Protein AF-A0A349FCL3-F1 (afdb_monomer)

Sequence (94 aa):
HYLMVVPFSYGFQGIMMMLVSGLNALHQPMKAFQWSAMRLFLFTLPLAWLGGIILGVEGVFFGIAAGNILGGILSYLFAIRLRQQYQHIANSHS

Secondary structure (DSSP, 8-state):
--TTHHHHHHHHHHHHHHHHHHHHHTT-HHHHHHHHHHIIIIIIHHHHHHHHHHHHHHHHHHHHHHHHHHHHHHHHHHHHHHHHHHHHHHHHT-

pLDDT: mean 88.57, std 10.56, range [48.66, 95.69]

Radius of gyration: 15.88 Å; Cα contacts (8 Å, |Δi|>4): 98; chains: 1; bounding box: 39×22×50 Å

Nearest PDB structures (foldseek):
  6idr-assembly1_A  TM=8.324E-01  e=1.038E-03  Vibrio cholerae
  6ids-assembly1_A  TM=8.703E-01  e=1.699E-03  Vibrio cholerae

Structure (mmCIF, N/CA/C/O backbone):
data_AF-A0A349FCL3-F1
#
_entry.id   AF-A0A349FCL3-F1
#
loop_
_atom_site.group_PDB
_atom_site.id
_atom_site.type_symbol
_atom_site.label_atom_id
_atom_site.label_alt_id
_atom_site.label_comp_id
_atom_site.label_asym_id
_atom_site.label_entity_id
_atom_site.label_seq_id
_atom_site.pdbx_PDB_ins_code
_atom_site.Cartn_x
_atom_site.Cartn_y
_atom_site.Cartn_z
_atom_site.occupancy
_atom_site.B_iso_or_equiv
_atom_site.auth_seq_id
_atom_site.auth_comp_id
_atom_site.auth_asym_id
_atom_site.auth_atom_id
_atom_site.pdbx_PDB_model_num
ATOM 1 N N . HIS A 1 1 ? 17.435 7.706 -12.734 1.00 51.62 1 HIS A N 1
ATOM 2 C CA . HIS A 1 1 ? 16.204 8.174 -12.057 1.00 51.62 1 HIS A CA 1
ATOM 3 C C . HIS A 1 1 ? 15.289 6.993 -11.657 1.00 51.62 1 HIS A C 1
ATOM 5 O O . HIS A 1 1 ? 14.077 7.074 -11.784 1.00 51.62 1 HIS A O 1
ATOM 11 N N . TYR A 1 2 ? 15.870 5.886 -11.163 1.00 48.66 2 TYR A N 1
ATOM 12 C CA . TYR A 1 2 ? 15.177 4.631 -10.794 1.00 48.66 2 TYR A CA 1
ATOM 13 C C . TYR A 1 2 ? 15.198 4.380 -9.270 1.00 48.66 2 TYR A C 1
ATOM 15 O O . TYR A 1 2 ? 14.363 3.674 -8.713 1.00 48.66 2 TYR A O 1
ATOM 23 N N . LEU A 1 3 ? 16.151 5.020 -8.583 1.00 54.22 3 LEU A N 1
ATOM 24 C CA . LEU A 1 3 ? 16.475 4.806 -7.174 1.00 54.22 3 LEU A CA 1
ATOM 25 C C . LEU A 1 3 ? 15.470 5.4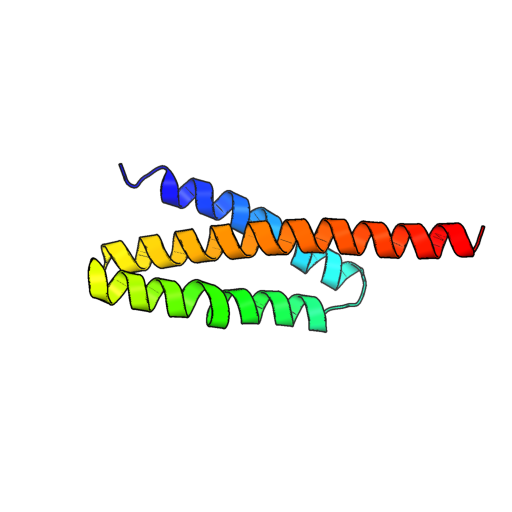10 -6.187 1.00 54.22 3 LEU A C 1
ATOM 27 O O . LEU A 1 3 ? 15.605 5.134 -5.010 1.00 54.22 3 LEU A O 1
ATOM 31 N N . MET A 1 4 ? 14.491 6.219 -6.612 1.00 60.41 4 MET A N 1
ATOM 32 C CA . MET A 1 4 ? 13.503 6.823 -5.693 1.00 60.41 4 MET A CA 1
ATOM 33 C C . MET A 1 4 ? 12.122 6.168 -5.766 1.00 60.41 4 MET A C 1
ATOM 35 O O . MET A 1 4 ? 11.472 6.012 -4.737 1.00 60.41 4 MET A O 1
ATOM 39 N N . VAL A 1 5 ? 11.694 5.721 -6.951 1.00 65.31 5 VAL A N 1
ATOM 40 C CA . VAL A 1 5 ? 10.390 5.056 -7.132 1.00 65.31 5 VAL A CA 1
ATOM 41 C C . VAL A 1 5 ? 10.331 3.755 -6.333 1.00 65.31 5 VAL A C 1
ATOM 43 O O . VAL A 1 5 ? 9.328 3.459 -5.682 1.00 65.31 5 VAL A O 1
ATOM 46 N N . VAL A 1 6 ? 11.436 3.010 -6.327 1.00 69.38 6 VAL A N 1
ATOM 47 C CA . VAL A 1 6 ? 11.531 1.732 -5.625 1.00 69.38 6 VAL A CA 1
ATOM 48 C C . VAL A 1 6 ? 11.448 1.923 -4.095 1.00 69.38 6 VAL A C 1
ATOM 50 O O . VAL A 1 6 ? 10.509 1.374 -3.515 1.00 69.38 6 VAL A O 1
ATOM 53 N N . PRO A 1 7 ? 12.289 2.748 -3.425 1.00 75.69 7 PRO A N 1
ATOM 54 C CA . PRO A 1 7 ? 12.157 3.034 -1.988 1.00 75.69 7 PRO A CA 1
ATOM 55 C C . PRO A 1 7 ? 10.817 3.638 -1.590 1.00 75.69 7 PRO A C 1
ATOM 57 O O . PRO A 1 7 ? 10.270 3.286 -0.548 1.00 75.69 7 PRO A O 1
ATOM 60 N N . PHE A 1 8 ? 10.260 4.518 -2.423 1.00 82.00 8 PHE A N 1
ATOM 61 C CA . PHE A 1 8 ? 8.965 5.123 -2.142 1.00 82.00 8 PHE A CA 1
ATOM 62 C C . PHE A 1 8 ? 7.865 4.060 -2.062 1.00 82.00 8 PHE A C 1
ATOM 64 O O . PHE A 1 8 ? 7.086 4.048 -1.111 1.00 82.00 8 PHE A O 1
ATOM 71 N N . SER A 1 9 ? 7.857 3.099 -2.992 1.00 87.00 9 SER A N 1
ATOM 72 C CA . SER A 1 9 ? 6.896 1.991 -2.980 1.00 87.00 9 SER A CA 1
ATOM 73 C C . SER A 1 9 ? 7.018 1.088 -1.741 1.00 87.00 9 SER A C 1
ATOM 75 O O . SER A 1 9 ? 6.005 0.589 -1.246 1.00 87.00 9 SER A O 1
ATOM 77 N N . TYR A 1 10 ? 8.224 0.940 -1.177 1.00 88.50 10 TYR A N 1
ATOM 78 C CA . TYR A 1 10 ? 8.434 0.202 0.073 1.00 88.50 10 TYR A CA 1
ATOM 79 C C . TYR A 1 10 ? 7.797 0.899 1.286 1.00 88.50 10 TYR A C 1
ATOM 81 O O . TYR A 1 10 ? 7.345 0.219 2.206 1.00 88.50 10 TYR A O 1
ATOM 89 N N . GLY A 1 11 ? 7.666 2.231 1.275 1.00 90.25 11 GLY A N 1
ATOM 90 C CA . GLY A 1 11 ? 6.904 2.959 2.296 1.00 90.25 11 GLY A CA 1
ATOM 91 C C . GLY A 1 11 ? 5.431 2.532 2.330 1.00 90.25 11 GLY A C 1
ATOM 92 O O . GLY A 1 11 ? 4.891 2.206 3.387 1.00 90.25 11 GLY A O 1
ATOM 93 N N . PHE A 1 12 ? 4.802 2.425 1.157 1.00 92.25 12 PHE A N 1
ATOM 94 C CA . PHE A 1 12 ? 3.428 1.923 1.016 1.00 92.25 12 PHE A CA 1
ATOM 95 C C . PHE A 1 12 ? 3.301 0.450 1.399 1.00 92.25 12 PHE A C 1
ATOM 97 O O . PHE A 1 12 ? 2.317 0.053 2.028 1.00 92.25 12 PHE A O 1
ATOM 104 N N . GLN A 1 13 ? 4.317 -0.354 1.087 1.00 92.44 13 GLN A N 1
ATOM 105 C CA . GLN A 1 13 ? 4.386 -1.736 1.547 1.00 92.44 13 GLN A CA 1
ATOM 106 C C . GLN A 1 13 ? 4.424 -1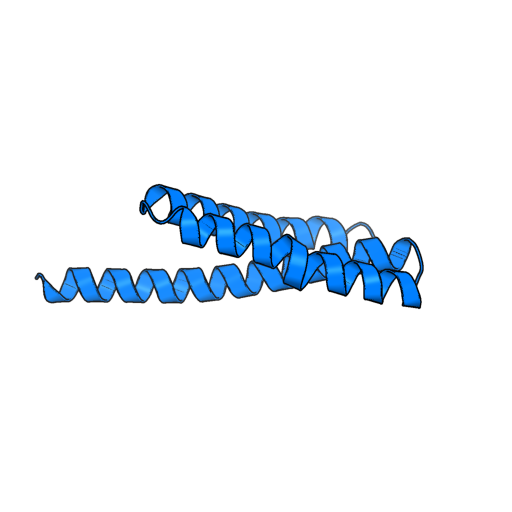.825 3.082 1.00 92.44 13 GLN A C 1
ATOM 108 O O . GLN A 1 13 ? 3.757 -2.688 3.653 1.00 92.44 13 GLN A O 1
ATOM 113 N N . GLY A 1 14 ? 5.135 -0.913 3.753 1.00 93.50 14 GLY A N 1
ATOM 114 C CA . GLY A 1 14 ? 5.143 -0.804 5.213 1.00 93.50 14 GLY A CA 1
ATOM 115 C C . GLY A 1 14 ? 3.753 -0.527 5.793 1.00 93.50 14 GLY A C 1
ATOM 116 O O . GLY A 1 14 ? 3.342 -1.181 6.751 1.00 93.50 14 GLY A O 1
ATOM 117 N N . ILE A 1 15 ? 2.978 0.367 5.169 1.00 94.62 15 ILE A N 1
ATOM 118 C CA . ILE A 1 15 ? 1.588 0.645 5.574 1.00 94.62 15 ILE A CA 1
ATOM 119 C C . ILE A 1 15 ? 0.723 -0.614 5.478 1.00 94.62 15 ILE A C 1
ATOM 121 O O . ILE A 1 15 ? -0.017 -0.946 6.408 1.00 94.62 15 ILE A O 1
ATOM 125 N N . MET A 1 16 ? 0.859 -1.354 4.381 1.00 94.62 16 MET A N 1
ATOM 126 C CA . MET A 1 16 ? 0.120 -2.594 4.179 1.00 94.62 16 MET A CA 1
ATOM 127 C C . MET A 1 16 ? 0.508 -3.671 5.206 1.00 94.62 16 MET A C 1
ATOM 129 O O . MET A 1 16 ? -0.371 -4.338 5.752 1.00 94.62 16 MET A O 1
ATOM 133 N N . MET A 1 17 ? 1.796 -3.792 5.549 1.00 94.38 17 MET A N 1
ATOM 134 C CA . MET A 1 17 ? 2.258 -4.683 6.622 1.00 94.38 17 MET A CA 1
ATOM 135 C C . MET A 1 17 ? 1.674 -4.309 7.989 1.00 94.38 17 MET A C 1
ATOM 137 O O . MET A 1 17 ? 1.258 -5.201 8.730 1.00 94.38 17 MET A O 1
ATOM 141 N N . MET A 1 18 ? 1.580 -3.015 8.313 1.00 95.19 18 MET A N 1
ATOM 142 C CA . MET A 1 18 ? 0.936 -2.563 9.551 1.00 95.19 18 MET A CA 1
ATOM 143 C C . MET A 1 18 ? -0.545 -2.956 9.597 1.00 95.19 18 MET A C 1
ATOM 145 O O . MET A 1 18 ? -1.002 -3.452 10.627 1.00 95.19 18 MET A O 1
ATOM 149 N N . LEU A 1 19 ? -1.286 -2.810 8.490 1.00 95.44 19 LEU A N 1
ATOM 150 C CA . LEU A 1 19 ? -2.682 -3.256 8.427 1.00 95.44 19 LEU A CA 1
ATOM 151 C C . LEU A 1 19 ? -2.802 -4.772 8.635 1.00 95.44 19 LEU A C 1
ATOM 153 O O . LEU A 1 19 ? -3.628 -5.214 9.429 1.00 95.44 19 LEU A O 1
ATOM 157 N N . VAL A 1 20 ? -2.002 -5.569 7.922 1.00 95.25 20 VAL A N 1
ATOM 158 C CA . VAL A 1 20 ? -2.023 -7.040 8.019 1.00 95.25 20 VAL A CA 1
ATOM 159 C C . VAL A 1 20 ? -1.702 -7.487 9.446 1.00 95.25 20 VAL A C 1
ATOM 161 O O . VAL A 1 20 ? -2.400 -8.340 9.990 1.00 95.25 20 VAL A O 1
ATOM 164 N N . SER A 1 21 ? -0.696 -6.882 10.082 1.00 95.44 21 SER A N 1
ATOM 165 C CA . SER A 1 21 ? -0.357 -7.141 11.485 1.00 95.44 21 SER A CA 1
ATOM 166 C C . SER A 1 21 ? -1.507 -6.769 12.428 1.00 95.44 21 SER A C 1
ATOM 168 O O . SER A 1 21 ? -1.920 -7.584 13.251 1.00 95.44 21 SER A O 1
ATOM 170 N N . GLY A 1 22 ? -2.110 -5.589 12.246 1.00 94.62 22 GLY A N 1
ATOM 171 C CA . GLY A 1 22 ? -3.264 -5.146 13.032 1.00 94.62 22 GLY A CA 1
ATOM 172 C C . GLY A 1 22 ? -4.480 -6.065 12.886 1.00 94.62 22 GLY A C 1
ATOM 173 O O . GLY A 1 22 ? -5.106 -6.418 13.879 1.00 94.62 22 GLY A O 1
ATOM 174 N N . LEU A 1 23 ? -4.790 -6.519 11.669 1.00 93.81 23 LEU A N 1
ATOM 175 C CA . LEU A 1 23 ? -5.871 -7.477 11.420 1.00 93.81 23 LEU A CA 1
ATOM 176 C C . LEU A 1 23 ? -5.610 -8.833 12.080 1.00 93.81 23 LEU A C 1
ATOM 178 O O . LEU A 1 23 ? -6.537 -9.424 12.632 1.00 93.81 23 LEU A O 1
ATOM 182 N N . ASN A 1 24 ? -4.364 -9.309 12.058 1.00 93.31 24 ASN A N 1
ATOM 183 C CA . ASN A 1 24 ? -3.983 -10.523 12.775 1.00 93.31 24 ASN A CA 1
ATOM 184 C C . ASN A 1 24 ? -4.140 -10.352 14.295 1.00 93.31 24 ASN A C 1
ATOM 186 O O . ASN A 1 24 ? -4.718 -11.223 14.939 1.00 93.31 24 ASN A O 1
ATOM 190 N N . ALA A 1 25 ? -3.719 -9.214 14.858 1.00 93.75 25 ALA A N 1
ATOM 191 C CA . ALA A 1 25 ? -3.887 -8.909 16.283 1.00 93.75 25 ALA A CA 1
ATOM 192 C C . ALA A 1 25 ? -5.368 -8.786 16.699 1.00 93.75 25 ALA A C 1
ATOM 194 O O . ALA A 1 25 ? -5.756 -9.202 17.788 1.00 93.75 25 ALA A O 1
ATOM 195 N N . LEU A 1 26 ? -6.224 -8.278 15.808 1.00 92.44 26 LEU A N 1
ATOM 196 C CA . LEU A 1 26 ? -7.679 -8.211 15.991 1.00 92.44 26 LEU A CA 1
ATOM 197 C C . LEU A 1 26 ? -8.388 -9.564 15.793 1.00 92.44 26 LEU A C 1
ATOM 199 O O . LEU A 1 26 ? -9.616 -9.596 15.732 1.00 92.44 26 LEU A O 1
ATOM 203 N N . HIS A 1 27 ? -7.645 -10.672 15.678 1.00 91.50 27 HIS A N 1
ATOM 204 C CA . HIS A 1 27 ? -8.173 -12.016 15.423 1.00 91.50 27 HIS A CA 1
ATOM 205 C C . HIS A 1 27 ? -8.994 -12.110 14.120 1.00 91.50 27 HIS A C 1
ATOM 207 O O . HIS A 1 27 ? -9.912 -12.919 13.998 1.00 91.50 27 HIS A O 1
ATOM 213 N N . GLN A 1 28 ? -8.638 -11.308 13.107 1.00 92.75 28 GLN A N 1
ATOM 214 C CA . GLN A 1 28 ? -9.211 -11.349 11.754 1.00 92.75 28 GLN A CA 1
ATOM 215 C C . GLN A 1 28 ? -8.179 -11.802 10.694 1.00 92.75 28 GLN A C 1
ATOM 217 O O . GLN A 1 28 ? -8.000 -11.118 9.676 1.00 92.75 28 GLN A O 1
ATOM 222 N N . PRO A 1 29 ? -7.512 -12.965 10.863 1.00 91.81 29 PRO A N 1
ATOM 223 C CA . PRO A 1 29 ? -6.441 -13.415 9.969 1.00 91.81 29 PRO A CA 1
ATOM 224 C C . PRO A 1 29 ? -6.924 -13.672 8.538 1.00 91.81 29 PRO A C 1
ATOM 226 O O . PRO A 1 29 ? -6.175 -13.476 7.586 1.00 91.81 29 PRO A O 1
ATOM 229 N N . MET A 1 30 ? -8.198 -14.033 8.352 1.00 95.38 30 MET A N 1
ATOM 230 C CA . MET A 1 30 ? -8.767 -14.220 7.016 1.00 95.38 30 MET A CA 1
ATOM 231 C C . MET A 1 30 ? -8.756 -12.915 6.205 1.00 95.38 30 MET A C 1
ATOM 233 O O . MET A 1 30 ? -8.396 -12.924 5.030 1.00 95.38 30 MET A O 1
ATOM 237 N N . LYS A 1 31 ? -9.062 -11.770 6.833 1.00 93.31 31 LYS A N 1
ATOM 238 C CA . LYS A 1 31 ? -8.964 -10.462 6.162 1.00 93.31 31 LYS A CA 1
ATOM 239 C C . LYS A 1 31 ? -7.507 -10.090 5.885 1.00 93.31 31 LYS A C 1
ATOM 241 O O . LYS A 1 31 ? -7.204 -9.536 4.833 1.00 93.31 31 LYS A O 1
ATOM 246 N N . ALA A 1 32 ? -6.598 -10.423 6.801 1.00 92.81 32 ALA A N 1
ATOM 247 C CA . ALA A 1 32 ? -5.162 -10.213 6.618 1.00 92.81 32 ALA A CA 1
ATOM 248 C C . ALA A 1 32 ? -4.616 -11.017 5.416 1.00 92.81 32 ALA A C 1
ATOM 250 O O . ALA A 1 32 ? -3.854 -10.497 4.593 1.00 92.81 32 ALA A O 1
ATOM 251 N N . PHE A 1 33 ? -5.071 -12.264 5.269 1.00 94.31 33 PHE A N 1
ATOM 252 C CA . PHE A 1 33 ? -4.772 -13.115 4.122 1.00 94.31 33 PHE A CA 1
ATOM 253 C C . PHE A 1 33 ? -5.364 -12.551 2.828 1.00 94.31 33 PHE A C 1
ATOM 255 O O . PHE A 1 33 ? -4.649 -12.451 1.834 1.00 94.31 33 PHE A O 1
ATOM 262 N N . GLN A 1 34 ? -6.627 -12.109 2.844 1.00 95.31 34 GLN A N 1
ATOM 263 C CA . GLN A 1 34 ? -7.270 -11.486 1.683 1.00 95.31 34 GLN A CA 1
ATOM 264 C C . GLN A 1 34 ? -6.473 -10.285 1.170 1.00 95.31 34 GLN A C 1
ATOM 266 O O . GLN A 1 34 ? -6.178 -10.225 -0.019 1.00 95.31 34 GLN A O 1
ATOM 271 N N . TRP A 1 35 ? -6.038 -9.378 2.048 1.00 94.31 35 TRP A N 1
ATOM 272 C CA . TRP A 1 35 ? -5.185 -8.251 1.652 1.00 94.31 35 TRP A CA 1
ATOM 273 C C . TRP A 1 35 ? -3.859 -8.697 1.028 1.00 94.31 35 TRP A C 1
ATOM 275 O O . TRP A 1 35 ? -3.410 -8.113 0.040 1.00 94.31 35 TRP A O 1
ATOM 285 N N . SER A 1 36 ? -3.249 -9.754 1.564 1.00 90.94 36 SER A N 1
ATOM 286 C CA . SER A 1 36 ? -2.014 -10.327 1.018 1.00 90.94 36 SER A CA 1
ATOM 287 C C . SER A 1 36 ? -2.221 -10.964 -0.359 1.00 90.94 36 SER A C 1
ATOM 289 O O . SER A 1 36 ? -1.416 -10.741 -1.265 1.00 90.94 36 SER A O 1
ATOM 291 N N . ALA A 1 37 ? -3.327 -11.685 -0.549 1.00 94.88 37 ALA A N 1
ATOM 292 C CA . ALA A 1 37 ? -3.703 -12.273 -1.829 1.00 94.88 37 ALA A CA 1
ATOM 293 C C . ALA A 1 37 ? -4.046 -11.194 -2.868 1.00 94.88 37 ALA A C 1
ATOM 295 O O . ALA A 1 37 ? -3.526 -11.228 -3.980 1.00 94.88 37 ALA A O 1
ATOM 296 N N . MET A 1 38 ? -4.852 -10.193 -2.500 1.00 94.38 38 MET A N 1
ATOM 297 C CA . MET A 1 38 ? -5.185 -9.062 -3.372 1.00 94.38 38 MET A CA 1
ATOM 298 C C . MET A 1 38 ? -3.930 -8.315 -3.820 1.00 94.38 38 MET A C 1
ATOM 300 O O . MET A 1 38 ? -3.798 -7.992 -4.998 1.00 94.38 38 MET A O 1
ATOM 304 N N . ARG A 1 39 ? -2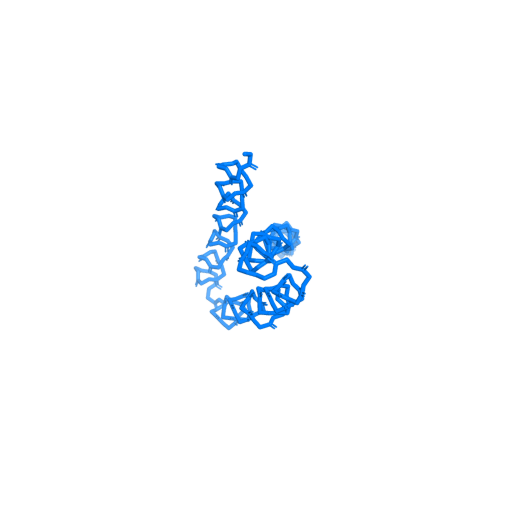.965 -8.101 -2.918 1.00 90.56 39 ARG A N 1
ATOM 305 C CA . ARG A 1 39 ? -1.688 -7.488 -3.291 1.00 90.56 39 ARG A CA 1
ATOM 306 C C . ARG A 1 39 ? -1.024 -8.248 -4.428 1.00 90.56 39 ARG A C 1
ATOM 308 O O . ARG A 1 39 ? -0.662 -7.632 -5.418 1.00 90.56 39 ARG A O 1
ATOM 315 N N . LEU A 1 40 ? -0.884 -9.564 -4.297 1.00 91.12 40 LEU A N 1
ATOM 316 C CA . LEU A 1 40 ? -0.188 -10.360 -5.299 1.00 91.12 40 LEU A CA 1
ATOM 317 C C . LEU A 1 40 ? -0.996 -10.465 -6.595 1.00 91.12 40 LEU A C 1
ATOM 319 O O . LEU A 1 40 ? -0.494 -10.105 -7.653 1.00 91.12 40 LEU A O 1
ATOM 323 N N . PHE A 1 41 ? -2.242 -10.925 -6.513 1.00 94.75 41 PHE A N 1
ATOM 324 C CA . PHE A 1 41 ? -3.020 -11.330 -7.683 1.00 94.75 41 PHE A CA 1
ATOM 325 C C . PHE A 1 41 ? -3.794 -10.194 -8.349 1.00 94.75 41 PHE A C 1
ATOM 327 O O . PHE A 1 41 ? -3.998 -10.245 -9.557 1.00 94.75 41 PHE A O 1
ATOM 334 N N . LEU A 1 42 ? -4.231 -9.183 -7.593 1.00 93.06 42 LEU A N 1
ATOM 335 C CA . LEU A 1 42 ? -5.026 -8.077 -8.137 1.00 93.06 42 LEU A CA 1
ATOM 336 C C . 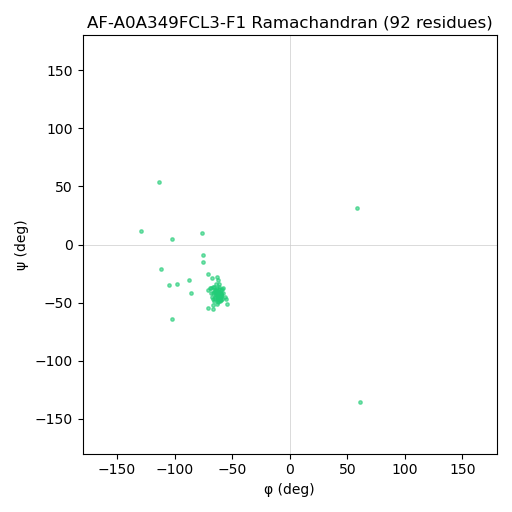LEU A 1 42 ? -4.175 -6.845 -8.440 1.00 93.06 42 LEU A C 1
ATOM 338 O O . LEU A 1 42 ? -4.475 -6.131 -9.392 1.00 93.06 42 LEU A O 1
ATOM 342 N N . PHE A 1 43 ? -3.132 -6.574 -7.652 1.00 91.62 43 PHE A N 1
ATOM 343 C CA . PHE A 1 43 ? -2.322 -5.366 -7.835 1.00 91.62 43 PHE A CA 1
ATOM 344 C C . PHE A 1 43 ? -1.002 -5.677 -8.534 1.00 91.62 43 PHE A C 1
ATOM 346 O O . PHE A 1 43 ? -0.777 -5.232 -9.654 1.00 91.62 43 PHE A O 1
ATOM 353 N N . THR A 1 44 ? -0.132 -6.465 -7.909 1.00 91.19 44 THR A N 1
ATOM 354 C CA . THR A 1 44 ? 1.238 -6.676 -8.380 1.00 91.19 44 THR A CA 1
ATOM 355 C C . THR A 1 44 ? 1.285 -7.430 -9.704 1.00 91.19 44 THR A C 1
ATOM 357 O O . THR A 1 44 ? 1.932 -6.962 -10.633 1.00 91.19 44 THR A O 1
ATOM 360 N N . LEU A 1 45 ? 0.615 -8.576 -9.815 1.00 94.00 45 LEU A N 1
ATOM 361 C CA . LEU A 1 45 ? 0.742 -9.458 -10.976 1.00 94.00 45 LEU A CA 1
ATOM 362 C C . LEU A 1 45 ? 0.160 -8.841 -12.266 1.00 94.00 45 LEU A C 1
ATOM 364 O O . LEU A 1 45 ? 0.870 -8.845 -13.273 1.00 94.00 45 LEU A O 1
ATOM 368 N N . PRO A 1 46 ? -1.036 -8.216 -12.262 1.00 93.81 46 PRO A N 1
ATOM 369 C CA . PRO A 1 46 ? -1.574 -7.559 -13.454 1.00 93.81 46 PRO A CA 1
ATOM 370 C C . PRO A 1 46 ? -0.750 -6.342 -13.885 1.00 93.81 46 PRO A C 1
ATOM 372 O O . PRO A 1 46 ? -0.498 -6.163 -15.075 1.00 93.81 46 PRO A O 1
ATOM 375 N N . LEU A 1 47 ? -0.287 -5.523 -12.931 1.00 92.88 47 LEU A N 1
ATOM 376 C CA . LEU A 1 47 ? 0.518 -4.335 -13.235 1.00 92.88 47 LEU A CA 1
ATOM 377 C C . LEU A 1 47 ? 1.923 -4.699 -13.708 1.00 92.88 47 LEU A C 1
ATOM 379 O O . LEU A 1 47 ? 2.435 -4.063 -14.624 1.00 92.88 47 LEU A O 1
ATOM 383 N N . ALA A 1 48 ? 2.542 -5.722 -13.117 1.00 92.81 48 ALA A N 1
ATOM 384 C CA . ALA A 1 48 ? 3.834 -6.235 -13.557 1.00 92.81 48 ALA A CA 1
ATOM 385 C C . ALA A 1 48 ? 3.750 -6.803 -14.977 1.00 92.81 48 ALA A C 1
ATOM 387 O O . ALA A 1 48 ? 4.630 -6.538 -15.791 1.00 92.81 48 ALA A O 1
ATOM 388 N N . TRP A 1 49 ? 2.682 -7.541 -15.288 1.00 94.56 49 TRP A N 1
ATOM 389 C CA . TRP A 1 49 ? 2.461 -8.082 -16.626 1.00 94.56 49 TRP A CA 1
ATOM 390 C C . TRP A 1 49 ? 2.225 -6.976 -17.661 1.00 94.56 49 TRP A C 1
ATOM 392 O O . TRP A 1 49 ? 2.909 -6.944 -18.682 1.00 94.56 49 TRP A O 1
ATOM 402 N N . LEU A 1 50 ? 1.335 -6.020 -17.368 1.00 95.00 50 LEU A N 1
ATOM 403 C CA . LEU A 1 50 ? 1.095 -4.858 -18.232 1.00 95.00 50 LEU A CA 1
ATOM 404 C C . LEU A 1 50 ? 2.364 -4.027 -18.442 1.00 95.00 50 LEU A C 1
ATOM 406 O O . LEU A 1 50 ? 2.702 -3.696 -19.575 1.00 95.00 50 LEU A O 1
ATOM 410 N N . GLY A 1 51 ? 3.099 -3.728 -17.370 1.00 92.00 51 GLY A N 1
ATOM 411 C CA . GLY A 1 51 ? 4.375 -3.024 -17.460 1.00 92.00 51 GLY A CA 1
ATOM 412 C C . GLY A 1 51 ? 5.392 -3.800 -18.296 1.00 92.00 51 GLY A C 1
ATOM 413 O O . GLY A 1 51 ? 6.058 -3.217 -19.149 1.00 92.00 51 GLY A O 1
ATOM 414 N N . GLY A 1 52 ? 5.449 -5.122 -18.116 1.00 94.12 52 GLY A N 1
ATOM 415 C CA . GLY A 1 52 ? 6.303 -6.029 -18.877 1.00 94.12 52 GLY A CA 1
ATOM 416 C C . GLY A 1 52 ? 6.072 -5.987 -20.385 1.00 94.12 52 GLY A C 1
ATOM 417 O O . GLY A 1 52 ? 7.031 -6.033 -21.150 1.00 94.12 52 GLY A O 1
ATOM 418 N N . ILE A 1 53 ? 4.820 -5.838 -20.818 1.00 94.12 53 ILE A N 1
ATOM 419 C CA . ILE A 1 53 ? 4.481 -5.717 -22.242 1.00 94.12 53 ILE A CA 1
ATOM 420 C C . ILE A 1 53 ? 4.971 -4.381 -22.822 1.00 94.12 53 ILE A C 1
ATOM 422 O O . ILE A 1 53 ? 5.416 -4.343 -23.965 1.00 94.12 53 ILE A O 1
ATOM 426 N N . ILE A 1 54 ? 4.906 -3.290 -22.052 1.00 92.62 54 ILE A N 1
ATOM 427 C CA . ILE A 1 54 ? 5.175 -1.930 -22.555 1.00 92.62 54 ILE A CA 1
ATOM 428 C C . ILE A 1 54 ? 6.674 -1.591 -22.525 1.00 92.62 54 ILE A C 1
ATOM 430 O O . ILE A 1 54 ? 7.185 -0.971 -23.453 1.00 92.62 54 ILE A O 1
ATOM 434 N N . LEU A 1 55 ? 7.378 -1.970 -21.453 1.00 90.06 55 LEU A N 1
ATOM 435 C CA . LEU A 1 55 ? 8.762 -1.550 -21.169 1.00 90.06 55 LEU A CA 1
ATOM 436 C C . LEU A 1 55 ? 9.695 -2.737 -20.861 1.00 90.06 55 LEU A C 1
ATOM 438 O O . LEU A 1 55 ? 10.805 -2.545 -20.360 1.00 90.06 55 LEU A O 1
ATOM 442 N N . GLY A 1 56 ? 9.259 -3.977 -21.105 1.00 90.81 56 GLY A N 1
ATOM 443 C CA . GLY A 1 56 ? 10.048 -5.170 -20.801 1.00 90.81 56 GLY A CA 1
ATOM 444 C C . GLY A 1 56 ? 10.356 -5.295 -19.306 1.00 90.81 56 GLY A C 1
ATOM 445 O O . GLY A 1 56 ? 9.503 -5.086 -18.445 1.00 90.81 56 GLY A O 1
ATOM 446 N N . VAL A 1 57 ? 11.603 -5.622 -18.972 1.00 87.94 57 VAL A N 1
ATOM 447 C CA . VAL A 1 57 ? 12.023 -5.863 -17.580 1.00 87.94 57 VAL A CA 1
ATOM 448 C C . VAL A 1 57 ? 11.878 -4.614 -16.700 1.00 87.94 57 VAL A C 1
ATOM 450 O O . VAL A 1 57 ? 11.464 -4.723 -15.546 1.00 87.94 57 VAL A O 1
ATOM 453 N N . GLU A 1 58 ? 12.150 -3.419 -17.230 1.00 86.75 58 GLU A N 1
ATOM 454 C CA . GLU A 1 58 ? 11.971 -2.173 -16.475 1.00 86.75 58 GLU A CA 1
ATOM 455 C C . GLU A 1 58 ? 10.500 -1.945 -16.101 1.00 86.75 58 GLU A C 1
ATOM 457 O O . GLU A 1 58 ? 10.163 -1.630 -14.953 1.00 86.75 58 GLU A O 1
ATOM 462 N N . GLY A 1 59 ? 9.599 -2.215 -17.044 1.00 87.81 59 GLY A N 1
ATOM 463 C CA . GLY A 1 59 ? 8.162 -2.118 -16.822 1.00 87.81 59 GLY A CA 1
ATOM 464 C C . GLY A 1 59 ? 7.636 -3.064 -15.748 1.00 87.81 59 GLY A C 1
ATOM 465 O O . GLY A 1 59 ? 6.746 -2.681 -14.993 1.00 87.81 59 GLY A O 1
ATOM 466 N N . VAL A 1 60 ? 8.217 -4.259 -15.611 1.00 90.44 60 VAL A N 1
ATOM 467 C CA . VAL A 1 60 ? 7.880 -5.195 -14.523 1.00 90.44 60 VAL A CA 1
ATOM 468 C C . VAL A 1 60 ? 8.168 -4.563 -13.159 1.00 90.44 60 VAL A C 1
ATOM 470 O O . VAL A 1 60 ? 7.303 -4.576 -12.282 1.00 90.44 60 VAL A O 1
ATOM 473 N N . PHE A 1 61 ? 9.344 -3.952 -12.977 1.00 89.25 61 PHE A N 1
ATOM 474 C CA . PHE A 1 61 ? 9.693 -3.279 -11.720 1.00 89.25 61 PHE A CA 1
ATOM 475 C C . PHE A 1 61 ? 8.783 -2.085 -11.426 1.00 89.25 61 PHE A C 1
ATOM 477 O O . PHE A 1 61 ? 8.350 -1.909 -10.285 1.00 89.25 61 PHE A O 1
ATOM 484 N N . PHE A 1 62 ? 8.444 -1.294 -12.447 1.00 89.62 62 PHE A N 1
ATOM 485 C CA . PHE A 1 62 ? 7.475 -0.206 -12.306 1.00 89.62 62 PHE A CA 1
ATOM 486 C C . PHE A 1 62 ? 6.080 -0.717 -11.940 1.00 89.62 62 PHE A C 1
ATOM 488 O O . PHE A 1 62 ? 5.434 -0.145 -11.064 1.00 89.62 62 PHE A O 1
ATOM 495 N N . GLY A 1 63 ? 5.632 -1.814 -12.550 1.00 91.50 63 GLY A N 1
ATOM 496 C CA . GLY A 1 63 ? 4.357 -2.453 -12.235 1.00 91.50 63 GLY A CA 1
ATOM 497 C C . GLY A 1 63 ? 4.296 -2.963 -10.794 1.00 91.50 63 GLY A C 1
ATOM 498 O O . GLY A 1 63 ? 3.304 -2.741 -10.100 1.00 91.50 63 GLY A O 1
ATOM 499 N N . ILE A 1 64 ? 5.384 -3.560 -10.297 1.00 91.44 64 ILE A N 1
ATOM 500 C CA . ILE A 1 64 ? 5.506 -3.967 -8.889 1.00 91.44 64 ILE A CA 1
ATOM 501 C C . ILE A 1 64 ? 5.433 -2.744 -7.964 1.00 91.44 64 ILE A C 1
ATOM 503 O O . ILE A 1 64 ? 4.672 -2.754 -6.994 1.00 91.44 64 ILE A O 1
ATOM 507 N N . ALA A 1 65 ? 6.177 -1.677 -8.273 1.00 91.62 65 ALA A N 1
ATOM 508 C CA . ALA A 1 65 ? 6.164 -0.446 -7.486 1.00 91.62 65 ALA A CA 1
ATOM 509 C C . ALA A 1 65 ? 4.767 0.202 -7.458 1.00 91.62 65 ALA A C 1
ATOM 511 O O . ALA A 1 65 ? 4.281 0.575 -6.389 1.00 91.62 65 ALA A O 1
ATOM 512 N N . ALA A 1 66 ? 4.085 0.272 -8.603 1.00 92.06 66 ALA A N 1
ATOM 513 C CA . ALA A 1 66 ? 2.718 0.774 -8.706 1.00 92.06 66 ALA A CA 1
ATOM 514 C C . ALA A 1 66 ? 1.729 -0.091 -7.907 1.00 92.06 66 ALA A C 1
ATOM 516 O O . ALA A 1 66 ? 0.883 0.445 -7.190 1.00 92.06 66 ALA A O 1
ATOM 517 N N . GLY A 1 67 ? 1.871 -1.419 -7.962 1.00 93.38 67 GLY A N 1
ATOM 518 C CA . GLY A 1 67 ? 1.061 -2.348 -7.175 1.00 93.38 67 GLY A CA 1
ATOM 519 C C . GLY A 1 67 ? 1.247 -2.169 -5.669 1.00 93.38 67 GLY A C 1
ATOM 520 O O . GLY A 1 67 ? 0.265 -2.168 -4.926 1.00 93.38 67 GLY A O 1
ATOM 521 N N . ASN A 1 68 ? 2.481 -1.940 -5.214 1.00 93.38 68 ASN A N 1
ATOM 522 C CA . ASN A 1 68 ? 2.770 -1.628 -3.814 1.00 93.38 68 ASN A CA 1
ATOM 523 C C . ASN A 1 68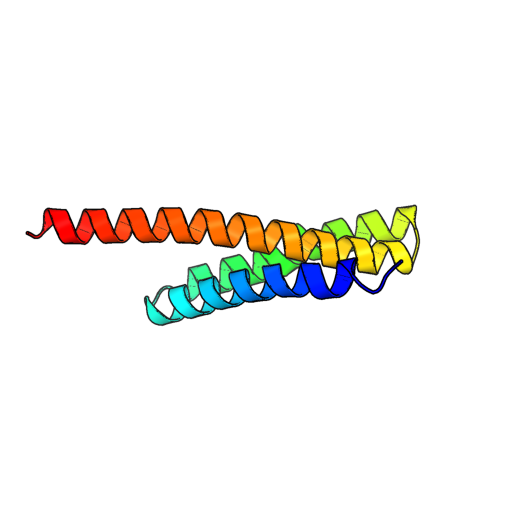 ? 2.138 -0.300 -3.380 1.00 93.38 68 ASN A C 1
ATOM 525 O O . ASN A 1 68 ? 1.543 -0.241 -2.306 1.00 93.38 68 ASN A O 1
ATOM 529 N N . ILE A 1 69 ? 2.222 0.742 -4.212 1.00 93.50 69 ILE A N 1
ATOM 530 C CA . ILE A 1 69 ? 1.624 2.054 -3.925 1.00 93.50 69 ILE A CA 1
ATOM 531 C C . ILE A 1 69 ? 0.101 1.940 -3.818 1.00 93.50 69 ILE A C 1
ATOM 533 O O . ILE A 1 69 ? -0.475 2.340 -2.806 1.00 93.50 69 ILE A O 1
ATOM 537 N N . LEU A 1 70 ? -0.553 1.336 -4.814 1.00 94.25 70 LEU A N 1
ATOM 538 C CA . LEU A 1 70 ? -2.003 1.127 -4.808 1.00 94.25 70 LEU A CA 1
ATOM 539 C C . LEU A 1 70 ? -2.446 0.270 -3.619 1.00 94.25 70 LEU A C 1
ATOM 541 O O . LEU A 1 70 ? -3.371 0.648 -2.899 1.00 94.25 70 LEU A O 1
ATOM 545 N N . GLY A 1 71 ? -1.750 -0.840 -3.362 1.00 94.06 71 GLY A N 1
ATOM 546 C CA . GLY A 1 71 ? -2.020 -1.703 -2.216 1.00 94.06 71 GLY A CA 1
ATOM 547 C C . GLY A 1 71 ? -1.870 -0.9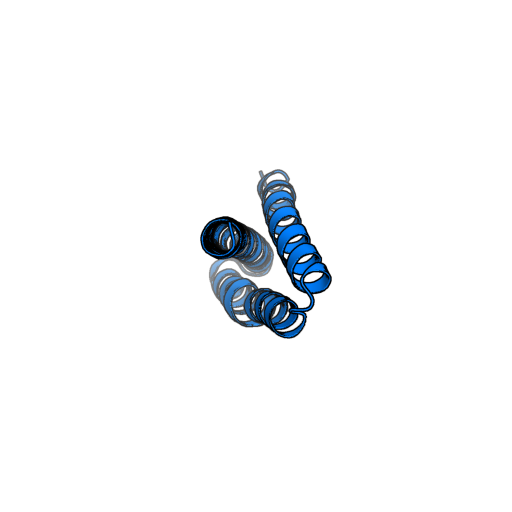68 -0.884 1.00 94.06 71 GLY A C 1
ATOM 548 O O . GLY A 1 71 ? -2.732 -1.094 -0.015 1.00 94.06 71 GLY A O 1
ATOM 549 N N . GLY A 1 72 ? -0.832 -0.142 -0.735 1.00 93.81 72 GLY A N 1
ATOM 550 C CA . GLY A 1 72 ? -0.619 0.676 0.456 1.00 93.81 72 GLY A CA 1
ATOM 551 C C . GLY A 1 72 ? -1.698 1.736 0.659 1.00 93.81 72 GLY A C 1
ATOM 552 O O . GLY A 1 72 ? -2.251 1.819 1.753 1.00 93.81 72 GLY A O 1
ATOM 553 N N . ILE A 1 73 ? -2.072 2.491 -0.381 1.00 95.06 73 ILE A N 1
ATOM 554 C CA . ILE A 1 73 ? -3.144 3.501 -0.301 1.00 95.06 73 ILE A CA 1
ATOM 555 C C . ILE A 1 73 ? -4.472 2.846 0.089 1.00 95.06 73 ILE A C 1
ATOM 557 O O . ILE A 1 73 ? -5.143 3.298 1.017 1.00 95.06 73 ILE A O 1
ATOM 561 N N . LEU A 1 74 ? -4.847 1.754 -0.580 1.00 95.31 74 LEU A N 1
ATOM 562 C CA . LEU A 1 74 ? -6.096 1.052 -0.289 1.00 95.31 74 LEU A CA 1
ATOM 563 C C . LEU A 1 74 ? -6.091 0.463 1.126 1.00 95.31 74 LEU A C 1
ATOM 565 O O . LEU A 1 74 ? -7.092 0.579 1.837 1.00 95.31 74 LEU A O 1
ATOM 569 N N . SER A 1 75 ? -4.959 -0.095 1.565 1.00 94.75 75 SER A N 1
ATOM 570 C CA . SER A 1 75 ? -4.804 -0.604 2.930 1.00 94.75 75 SER A CA 1
ATOM 571 C C . SER A 1 75 ? -4.942 0.507 3.978 1.00 94.75 75 SER A C 1
ATOM 573 O O . SER A 1 75 ? -5.636 0.326 4.976 1.00 94.75 75 SER A O 1
ATOM 575 N N . TYR A 1 76 ? -4.385 1.694 3.726 1.00 95.25 76 TYR A N 1
ATOM 576 C CA . TYR A 1 76 ? -4.522 2.856 4.604 1.00 95.25 76 TYR A CA 1
ATOM 577 C C . TYR A 1 76 ? -5.977 3.316 4.738 1.00 95.25 76 TYR A C 1
ATOM 579 O O . TYR A 1 76 ? -6.494 3.477 5.844 1.00 95.25 76 TYR A O 1
ATOM 587 N N . LEU A 1 77 ? -6.674 3.473 3.609 1.00 95.69 77 LEU A N 1
ATOM 588 C CA . LEU A 1 77 ? -8.084 3.866 3.594 1.00 95.69 77 LEU A CA 1
ATOM 589 C C . LEU A 1 77 ? -8.968 2.833 4.299 1.00 95.69 77 LEU A C 1
ATOM 591 O O . LEU A 1 77 ? -9.936 3.193 4.972 1.00 95.69 77 LEU A O 1
ATOM 595 N N . PHE A 1 78 ? -8.647 1.549 4.152 1.00 95.38 78 PHE A N 1
ATOM 596 C CA . PHE A 1 78 ? -9.328 0.487 4.876 1.00 95.38 78 PHE A CA 1
ATOM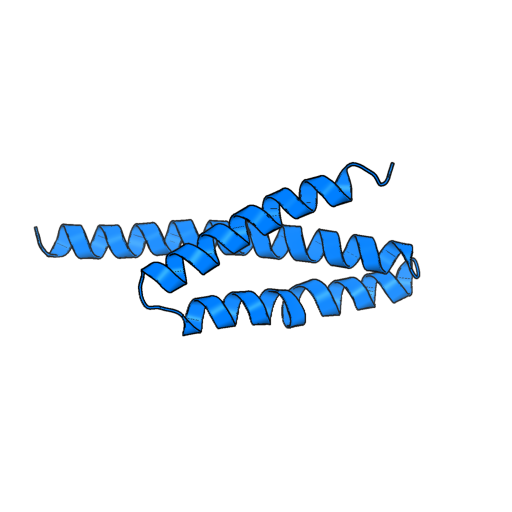 597 C C . PHE A 1 78 ? -9.029 0.538 6.378 1.00 95.38 78 PHE A C 1
ATOM 599 O O . PHE A 1 78 ? -9.955 0.409 7.171 1.00 95.38 78 PHE A O 1
ATOM 606 N N . ALA A 1 79 ? -7.783 0.798 6.781 1.00 94.81 79 ALA A N 1
ATOM 607 C CA . ALA A 1 79 ? -7.404 0.949 8.185 1.00 94.81 79 ALA A CA 1
ATOM 608 C C . ALA A 1 79 ? -8.173 2.091 8.871 1.00 94.81 79 ALA A C 1
ATOM 610 O O . ALA A 1 79 ? -8.660 1.920 9.988 1.00 94.81 79 ALA A O 1
ATOM 611 N N . ILE A 1 80 ? -8.344 3.234 8.192 1.00 95.00 80 ILE A N 1
ATOM 612 C CA . ILE A 1 80 ? -9.147 4.357 8.706 1.00 95.00 80 ILE A CA 1
ATOM 613 C C . ILE A 1 80 ? -10.606 3.937 8.901 1.00 95.00 80 ILE A C 1
ATOM 615 O O . ILE A 1 80 ? -11.176 4.184 9.964 1.00 95.00 80 ILE A O 1
ATOM 619 N N . ARG A 1 81 ? -11.207 3.270 7.907 1.00 93.44 81 ARG A N 1
ATOM 620 C CA . ARG A 1 81 ? -12.590 2.776 8.008 1.00 93.44 81 ARG A CA 1
ATOM 621 C C . ARG A 1 81 ? -12.752 1.757 9.131 1.00 93.44 81 ARG A C 1
ATOM 623 O O . ARG A 1 81 ? -13.714 1.828 9.890 1.00 93.44 81 ARG A O 1
ATOM 630 N N . LEU A 1 82 ? -11.798 0.839 9.261 1.00 93.19 82 LEU A N 1
ATOM 631 C CA . LEU A 1 82 ? -11.782 -0.162 10.320 1.00 93.19 82 LEU A CA 1
ATOM 632 C C . LEU A 1 82 ? -11.737 0.515 11.693 1.00 93.19 82 LEU A C 1
ATOM 634 O O . LEU A 1 82 ? -12.550 0.206 12.558 1.00 93.19 82 LEU A O 1
ATOM 638 N N . ARG A 1 83 ? -10.849 1.500 11.873 1.00 91.75 83 ARG A N 1
ATOM 639 C CA . ARG A 1 83 ? -10.749 2.277 13.114 1.00 91.75 83 ARG A CA 1
ATOM 640 C C . ARG A 1 83 ? -12.080 2.933 13.487 1.00 91.75 83 ARG A C 1
ATOM 642 O O . ARG A 1 83 ? -12.484 2.836 14.641 1.00 91.75 83 ARG A O 1
ATOM 649 N N . GLN A 1 84 ? -12.769 3.553 12.528 1.00 91.12 84 GLN A N 1
ATOM 650 C CA . GLN A 1 84 ? -14.076 4.178 12.765 1.00 91.12 84 GLN A CA 1
ATOM 651 C C . GLN A 1 84 ? -15.132 3.158 13.218 1.00 91.12 84 GLN A C 1
ATOM 653 O O . GLN A 1 84 ? -15.862 3.422 14.170 1.00 91.12 84 GLN A O 1
ATOM 658 N N . GLN A 1 85 ? -15.182 1.973 12.598 1.00 88.75 85 GLN A N 1
ATOM 659 C CA . GLN A 1 85 ? -16.110 0.908 13.001 1.00 88.75 85 GLN A CA 1
ATOM 660 C C . GLN A 1 85 ? -15.885 0.462 14.451 1.00 88.75 85 GLN A C 1
ATOM 662 O O . GLN A 1 85 ? -16.841 0.346 15.213 1.00 88.75 85 GLN A O 1
ATOM 667 N N . TYR A 1 86 ? -14.627 0.269 14.856 1.00 86.75 86 TYR A N 1
ATOM 668 C CA . TYR A 1 86 ? -14.304 -0.107 16.235 1.00 86.75 86 TYR A CA 1
ATOM 669 C C . TYR A 1 86 ? -14.629 0.998 17.248 1.00 86.75 86 TYR A C 1
ATOM 671 O O . TYR A 1 86 ? -15.099 0.697 18.342 1.00 86.75 86 TYR A O 1
ATOM 679 N N . GLN A 1 87 ? -14.432 2.271 16.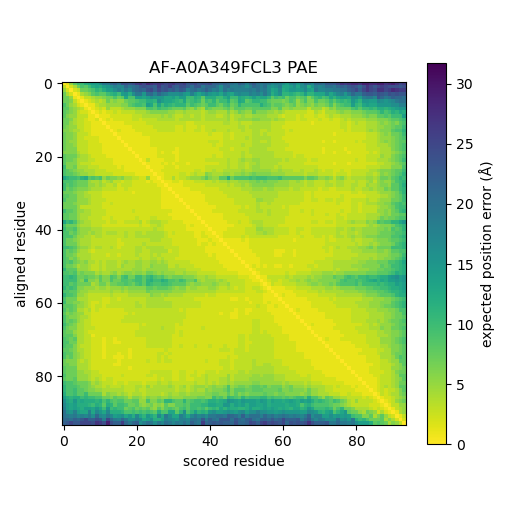889 1.00 85.00 87 GLN A N 1
ATOM 680 C CA . GLN A 1 87 ? -14.817 3.397 17.748 1.00 85.00 87 GLN A CA 1
ATOM 681 C C . GLN A 1 87 ? -16.336 3.479 17.950 1.00 85.00 87 GLN A C 1
ATOM 683 O O . GLN A 1 87 ? -16.788 3.732 19.063 1.00 85.00 87 GLN A O 1
ATOM 688 N N . HIS A 1 88 ? -17.129 3.218 16.906 1.00 76.88 88 HIS A N 1
ATOM 689 C CA . HIS A 1 88 ? -18.587 3.176 17.029 1.00 76.88 88 HIS A CA 1
ATOM 690 C C . HIS A 1 88 ? -19.067 2.069 17.973 1.00 76.88 88 HIS A C 1
ATOM 692 O O . HIS A 1 88 ? -19.936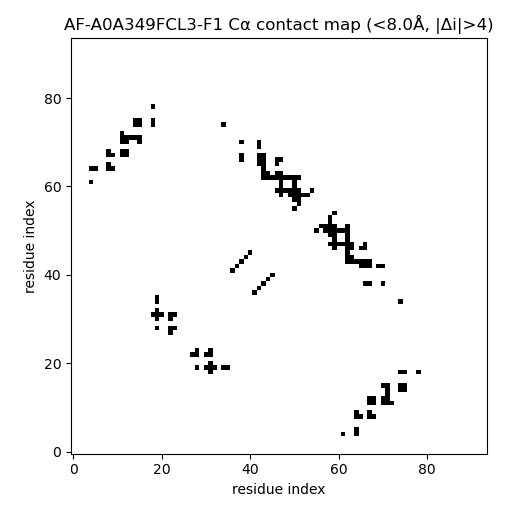 2.329 18.801 1.00 76.88 88 HIS A O 1
ATOM 698 N N . ILE A 1 89 ? -18.477 0.871 17.893 1.00 79.88 89 ILE A N 1
ATOM 699 C CA . ILE A 1 89 ? -18.820 -0.247 18.786 1.00 79.88 89 ILE A CA 1
ATOM 700 C C . ILE A 1 89 ? -18.508 0.119 20.244 1.00 79.88 89 ILE A C 1
ATOM 702 O O . ILE A 1 89 ? -19.357 -0.059 21.114 1.00 79.88 89 ILE A O 1
ATOM 706 N N . ALA A 1 90 ? -17.333 0.694 20.516 1.00 79.00 90 ALA A N 1
ATOM 707 C CA . ALA A 1 90 ? -16.957 1.113 21.867 1.00 79.00 90 ALA A CA 1
ATOM 708 C C . ALA A 1 90 ? -17.935 2.150 22.457 1.00 79.00 90 ALA A C 1
ATOM 710 O O . ALA A 1 90 ? -18.384 1.996 23.591 1.00 79.00 90 ALA A O 1
ATOM 711 N N . ASN A 1 91 ? -18.331 3.152 21.665 1.00 74.75 91 ASN A N 1
ATOM 712 C CA . ASN A 1 91 ? -19.254 4.200 22.107 1.00 74.75 91 ASN A CA 1
ATOM 713 C C . ASN A 1 91 ? -20.701 3.708 22.284 1.00 74.75 91 ASN A C 1
ATOM 715 O O . ASN A 1 91 ? -21.436 4.301 23.060 1.00 74.75 91 ASN A O 1
ATOM 719 N N . SER A 1 92 ? -21.130 2.644 21.590 1.00 71.94 92 SER A N 1
ATOM 720 C CA . SER A 1 92 ? -22.470 2.057 21.785 1.00 71.94 92 SER A CA 1
ATOM 721 C C . SER A 1 92 ? -22.615 1.224 23.065 1.00 71.94 92 SER A C 1
ATOM 723 O O . SER A 1 92 ? -23.734 0.911 23.459 1.00 71.94 92 SER A O 1
ATOM 725 N N . HIS A 1 93 ? -21.497 0.852 23.696 1.00 59.62 93 HIS A N 1
ATOM 726 C CA . HIS A 1 93 ? -21.460 0.110 24.961 1.00 59.62 93 HIS A CA 1
ATOM 727 C C . HIS A 1 93 ? -21.140 1.001 26.179 1.00 59.62 93 HIS A C 1
ATOM 729 O O . HIS A 1 93 ? -20.966 0.471 27.276 1.00 59.62 93 HIS A O 1
ATOM 735 N N . SER A 1 94 ? -21.033 2.321 25.975 1.00 56.25 94 SER A N 1
ATOM 736 C CA . SER A 1 94 ? -20.828 3.347 27.013 1.00 56.25 94 SER A CA 1
ATOM 737 C C . SER A 1 94 ? -22.161 3.969 27.413 1.00 56.25 94 SER A C 1
ATOM 739 O O . SER A 1 94 ? -22.343 4.231 28.619 1.00 56.25 94 SER A O 1
#

Solvent-accessible surface area (backbone atoms only — not comparable to full-atom values): 4651 Å² total; per-residue (Å²): 142,64,81,56,61,53,60,53,16,50,54,23,42,50,47,31,50,51,44,34,51,50,29,43,74,70,73,35,49,69,60,26,48,49,54,54,48,42,35,47,66,67,29,22,48,53,32,18,52,55,23,30,73,76,52,38,74,63,18,25,56,51,12,38,30,50,15,28,37,53,42,11,54,53,35,49,58,46,47,54,52,51,51,52,54,54,51,53,57,56,61,75,77,107

Foldseek 3Di:
DLVPLLVVLVVLVVLLVVLLVVCVVVVNNVVSVVLVCCLVPVQLPVQLVVLCVVPNPSRNSVSNSRSSNVSSVVSNVVVVVVVVVVVVVVVVVD

Mean predicted aligned error: 5.08 Å